Protein AF-A0A348PCY3-F1 (afdb_monomer)

Solvent-accessible surface area (backbone atoms only — not comparable to full-atom values): 5530 Å² total; per-residue (Å²): 140,82,91,78,75,85,77,71,80,73,84,76,73,73,75,72,82,76,70,87,66,49,75,66,53,52,48,60,72,44,43,74,61,37,54,51,53,52,52,50,50,55,50,52,51,52,51,51,54,51,48,55,52,48,53,47,37,61,74,77,50,41,67,69,58,55,48,53,34,55,51,25,50,73,68,67,34,60,70,57,28,52,50,61,65,60,64,74,78,114

Foldseek 3Di:
DDPPDPPDPDPPPPPPPPPCDDPVNVLVVCPPVSVVVVVVVVVVVVVVVVVVVVVCCVLVPPVVLVVQLVVCVVVVNPVSNVVSVVVSPD

Mean predicted aligned error: 16.11 Å

Sequence (90 aa):
MNATSVLMPLPVTLADEGTSMSLFEYVRAGGALGYVLIALSVLALALIVRNLLSLRRGQLAPPAVVTAISTALRAGDVAGATRACTSDSS

Radius of gyration: 31.47 Å; Cα contacts (8 Å, |Δi|>4): 23; chains: 1; bounding box: 87×50×50 Å

Secondary structure (DSSP, 8-state):
----------------------HHHHHHHTHHHHHHHHHHHHHHHHHHHHHHHHHHHHHH--HHHHHHHHHHHHTT-HHHHHHHHHHTT-

Structure (mmCIF, N/CA/C/O backbone):
data_AF-A0A348PCY3-F1
#
_entry.id   AF-A0A348PCY3-F1
#
loop_
_atom_site.group_PDB
_atom_site.id
_atom_site.type_symbol
_atom_site.label_atom_id
_atom_site.label_alt_id
_atom_site.label_comp_id
_atom_site.label_asym_id
_atom_site.label_entity_id
_atom_site.label_seq_id
_atom_site.pdbx_PDB_ins_code
_atom_site.Cartn_x
_atom_site.Cartn_y
_atom_site.Cartn_z
_atom_site.occupancy
_atom_site.B_iso_or_equiv
_atom_site.auth_seq_id
_atom_site.auth_comp_id
_atom_site.auth_asym_id
_atom_site.auth_atom_id
_atom_site.pdbx_PDB_model_num
ATOM 1 N N . MET A 1 1 ? 54.456 -43.711 -7.466 1.00 52.06 1 MET A N 1
ATOM 2 C CA . MET A 1 1 ? 54.497 -42.236 -7.572 1.00 52.06 1 MET A CA 1
ATOM 3 C C . MET A 1 1 ? 54.413 -41.895 -9.056 1.00 52.06 1 MET A C 1
ATOM 5 O O . MET A 1 1 ? 55.217 -42.419 -9.802 1.00 52.06 1 MET A O 1
ATOM 9 N N . ASN A 1 2 ? 53.406 -41.194 -9.568 1.00 47.66 2 ASN A N 1
ATOM 10 C CA . ASN A 1 2 ? 53.346 -39.743 -9.453 1.00 47.66 2 ASN A CA 1
ATOM 11 C C . ASN A 1 2 ? 51.902 -39.247 -9.640 1.00 47.66 2 ASN A C 1
ATOM 13 O O . ASN A 1 2 ? 51.293 -39.438 -10.691 1.00 47.66 2 ASN A O 1
ATOM 17 N N . ALA A 1 3 ? 51.374 -38.638 -8.585 1.00 53.41 3 ALA A N 1
ATOM 18 C CA . ALA A 1 3 ? 50.092 -37.966 -8.559 1.00 53.41 3 ALA A CA 1
ATOM 19 C C . ALA A 1 3 ? 50.264 -36.558 -9.144 1.00 53.41 3 ALA A C 1
ATOM 21 O O . ALA A 1 3 ? 50.433 -35.593 -8.408 1.00 53.41 3 ALA A O 1
ATOM 22 N N . THR A 1 4 ? 50.234 -36.431 -10.468 1.00 58.00 4 THR A N 1
ATOM 23 C CA . THR A 1 4 ? 50.140 -35.129 -11.148 1.00 58.00 4 THR A CA 1
ATOM 24 C C . THR A 1 4 ? 48.712 -34.909 -11.626 1.00 58.00 4 THR A C 1
ATOM 26 O O . THR A 1 4 ? 48.367 -35.062 -12.792 1.00 58.00 4 THR A O 1
ATOM 29 N N . SER A 1 5 ? 47.874 -34.635 -10.629 1.00 55.66 5 SER A N 1
ATOM 30 C CA . SER A 1 5 ? 46.773 -33.671 -10.623 1.00 55.66 5 SER A CA 1
ATOM 31 C C . SER A 1 5 ? 46.536 -32.888 -11.924 1.00 55.66 5 SER A C 1
ATOM 33 O O . SER A 1 5 ? 47.166 -31.858 -12.172 1.00 55.66 5 SER A O 1
ATOM 35 N N . VAL A 1 6 ? 45.531 -33.308 -12.692 1.00 58.88 6 VAL A N 1
ATOM 36 C CA . VAL A 1 6 ? 44.832 -32.429 -13.636 1.00 58.88 6 VAL A CA 1
ATOM 37 C C . VAL A 1 6 ? 43.946 -31.496 -12.803 1.00 58.88 6 VAL A C 1
ATOM 39 O O . VAL A 1 6 ? 42.765 -31.752 -12.589 1.00 58.88 6 VAL A O 1
ATOM 42 N N . LEU A 1 7 ? 44.548 -30.436 -12.256 1.00 63.09 7 LEU A N 1
ATOM 43 C CA . LEU A 1 7 ? 43.819 -29.270 -11.762 1.00 63.09 7 LEU A CA 1
ATOM 44 C C . LEU A 1 7 ? 43.333 -28.502 -12.988 1.00 63.09 7 LEU A C 1
ATOM 46 O O . LEU A 1 7 ? 44.039 -27.666 -13.544 1.00 63.09 7 LEU A O 1
ATOM 50 N N . MET A 1 8 ? 42.128 -28.832 -13.434 1.00 68.19 8 MET A N 1
ATOM 51 C CA . MET A 1 8 ? 41.384 -27.981 -14.348 1.00 68.19 8 MET A CA 1
ATOM 52 C C . MET A 1 8 ? 40.977 -26.727 -13.561 1.00 68.19 8 MET A C 1
ATOM 54 O O . MET A 1 8 ? 40.265 -26.864 -12.562 1.00 68.19 8 MET A O 1
ATOM 58 N N . PRO A 1 9 ? 41.422 -25.515 -13.934 1.00 65.12 9 PRO A N 1
ATOM 59 C CA . PRO A 1 9 ? 40.855 -24.318 -13.345 1.00 65.12 9 PRO A CA 1
ATOM 60 C C . PRO A 1 9 ? 39.404 -24.236 -13.822 1.00 65.12 9 PRO A C 1
ATOM 62 O O . PRO A 1 9 ? 39.135 -24.081 -15.014 1.00 65.12 9 PRO A O 1
ATOM 65 N N . LEU A 1 10 ? 38.457 -24.392 -12.895 1.00 68.62 10 LEU A N 1
ATOM 66 C CA . LEU A 1 10 ? 37.077 -23.986 -13.135 1.00 68.62 10 LEU A CA 1
ATOM 67 C C . LEU A 1 10 ? 37.114 -22.513 -13.569 1.00 68.62 10 LEU A C 1
ATOM 69 O O . LEU A 1 10 ? 37.782 -21.720 -12.895 1.00 68.62 10 LEU A O 1
ATOM 73 N N . PRO A 1 11 ? 36.435 -22.118 -14.659 1.00 63.50 11 PRO A N 1
ATOM 74 C CA . PRO A 1 11 ? 36.273 -20.713 -14.974 1.00 63.50 11 PRO A CA 1
ATOM 75 C C . PRO A 1 11 ? 35.347 -20.130 -13.906 1.00 63.50 11 PRO A C 1
ATOM 77 O O . PRO A 1 11 ? 34.126 -20.142 -14.037 1.00 63.50 11 PRO A O 1
ATOM 80 N N . VAL A 1 12 ? 35.932 -19.654 -12.809 1.00 64.88 12 VAL A N 1
ATOM 81 C CA . VAL A 1 12 ? 35.272 -18.695 -11.934 1.00 64.88 12 VAL A CA 1
ATOM 82 C C . VAL A 1 12 ? 35.148 -17.440 -12.782 1.00 64.88 12 VAL A C 1
ATOM 84 O O . VAL A 1 12 ? 36.086 -16.654 -12.893 1.00 64.88 12 VAL A O 1
ATOM 87 N N . THR A 1 13 ? 34.013 -17.295 -13.463 1.00 64.56 13 THR A N 1
ATOM 88 C CA . THR A 1 13 ? 33.591 -16.000 -13.979 1.00 64.56 13 THR A CA 1
ATOM 89 C C . THR A 1 13 ? 33.487 -15.108 -12.754 1.00 64.56 13 THR A C 1
ATOM 91 O O . THR A 1 13 ? 32.582 -15.286 -11.936 1.00 64.56 13 THR A O 1
ATOM 94 N N . LEU A 1 14 ? 34.479 -14.236 -12.569 1.00 54.91 14 LEU A N 1
ATOM 95 C CA . LEU A 1 14 ? 34.416 -13.147 -11.606 1.00 54.91 14 LEU A CA 1
ATOM 96 C C . LEU A 1 14 ? 33.060 -12.480 -11.825 1.00 54.91 14 LEU A C 1
ATOM 98 O O . LEU A 1 14 ? 32.753 -12.077 -12.948 1.00 54.91 14 LEU A O 1
ATOM 102 N N . ALA A 1 15 ? 32.217 -12.508 -10.793 1.00 62.50 15 ALA A N 1
ATOM 103 C CA . ALA A 1 15 ? 30.944 -11.819 -10.823 1.00 62.50 15 ALA A CA 1
ATOM 104 C C . ALA A 1 15 ? 31.224 -10.380 -11.257 1.00 62.50 15 ALA A C 1
ATOM 106 O O . ALA A 1 15 ? 32.106 -9.732 -10.693 1.00 62.50 15 ALA A O 1
ATOM 107 N N . ASP A 1 16 ? 30.520 -9.978 -12.312 1.00 55.16 16 ASP A N 1
ATOM 108 C CA . ASP A 1 16 ? 30.552 -8.659 -12.923 1.00 55.16 16 ASP A CA 1
ATOM 109 C C . ASP A 1 16 ? 30.664 -7.578 -11.845 1.00 55.16 16 ASP A C 1
ATOM 111 O O . ASP A 1 16 ? 29.918 -7.597 -10.860 1.00 55.16 16 ASP A O 1
ATOM 115 N N . GLU A 1 17 ? 31.647 -6.694 -12.020 1.00 51.91 17 GLU A N 1
ATOM 116 C CA . GLU A 1 17 ? 31.870 -5.508 -11.203 1.00 51.91 17 GLU A CA 1
ATOM 117 C C . GLU A 1 17 ? 30.531 -4.787 -11.070 1.00 51.91 17 GLU A C 1
ATOM 119 O O . GLU A 1 17 ? 30.064 -4.139 -12.008 1.00 51.91 17 GLU A O 1
ATOM 124 N N . GLY A 1 18 ? 29.888 -4.959 -9.913 1.00 60.91 18 GLY A N 1
ATOM 125 C CA . GLY A 1 18 ? 28.604 -4.362 -9.604 1.00 60.91 18 GLY A CA 1
ATOM 126 C C . GLY A 1 18 ? 28.753 -2.853 -9.627 1.00 60.91 18 GLY A C 1
ATOM 127 O O . GLY A 1 18 ? 29.010 -2.235 -8.595 1.00 60.91 18 GLY A O 1
ATOM 128 N N . THR A 1 19 ? 28.598 -2.267 -10.815 1.00 63.66 19 THR A N 1
ATOM 129 C CA . THR A 1 19 ? 28.395 -0.838 -10.998 1.00 63.66 19 THR A CA 1
ATOM 130 C C . THR A 1 19 ? 27.302 -0.480 -10.011 1.00 63.66 19 THR A C 1
ATOM 132 O O . THR A 1 19 ? 26.242 -1.111 -10.017 1.00 63.66 19 THR A O 1
ATOM 135 N N . SER A 1 20 ? 27.590 0.454 -9.107 1.00 64.75 20 SER A N 1
ATOM 136 C CA . SER A 1 20 ? 26.675 0.936 -8.080 1.00 64.75 20 SER A CA 1
ATOM 137 C C . SER A 1 20 ? 25.504 1.663 -8.738 1.00 64.75 20 SER A C 1
ATOM 139 O O . SER A 1 20 ? 25.380 2.883 -8.673 1.00 64.75 20 SER A O 1
ATOM 141 N N . MET A 1 21 ? 24.646 0.903 -9.414 1.00 68.62 21 MET A N 1
ATOM 142 C CA . MET A 1 21 ? 23.433 1.411 -10.007 1.00 68.62 21 MET A CA 1
ATOM 143 C C . MET A 1 21 ? 22.533 1.858 -8.877 1.00 68.62 21 MET A C 1
ATOM 145 O O . MET A 1 21 ? 22.254 1.126 -7.921 1.00 68.62 21 MET A O 1
ATOM 149 N N . SER A 1 22 ? 22.083 3.097 -8.991 1.00 82.69 22 SER A N 1
ATOM 150 C CA . SER A 1 22 ? 21.104 3.621 -8.057 1.00 82.69 22 SER A CA 1
ATOM 151 C C . SER A 1 22 ? 19.826 2.774 -8.126 1.00 82.69 22 SER A C 1
ATOM 153 O O . SER A 1 22 ? 19.465 2.250 -9.182 1.00 82.69 22 SER A O 1
ATOM 155 N N . LEU A 1 23 ? 19.090 2.668 -7.013 1.00 80.62 23 LEU A N 1
ATOM 156 C CA . LEU A 1 23 ? 17.808 1.944 -6.979 1.00 80.62 23 LEU A CA 1
ATOM 157 C C . LEU A 1 23 ? 16.853 2.405 -8.093 1.00 80.62 23 LEU A C 1
ATOM 159 O O . LEU A 1 23 ? 16.076 1.619 -8.628 1.00 80.62 23 LEU A O 1
ATOM 163 N N . PHE A 1 24 ? 16.939 3.683 -8.466 1.00 81.94 24 PHE A N 1
ATOM 164 C CA . PHE A 1 24 ? 16.149 4.264 -9.539 1.00 81.94 24 PHE A CA 1
ATOM 165 C C . PHE A 1 24 ? 16.571 3.776 -10.935 1.00 81.94 24 PHE A C 1
ATOM 167 O O . PHE A 1 24 ? 15.708 3.487 -11.765 1.00 81.94 24 PHE A O 1
ATOM 174 N N . GLU A 1 25 ? 17.874 3.630 -11.195 1.00 81.38 25 GLU A N 1
ATOM 175 C CA . GLU A 1 25 ? 18.378 3.034 -12.440 1.00 81.38 25 GLU A CA 1
ATOM 176 C C . GLU A 1 25 ? 17.965 1.575 -12.571 1.00 81.38 25 GLU A C 1
ATOM 178 O O . GLU A 1 25 ? 17.576 1.157 -13.656 1.00 81.38 25 GLU A O 1
ATOM 183 N N . TYR A 1 26 ? 17.946 0.831 -11.467 1.00 82.62 26 TYR A N 1
ATOM 184 C CA . TYR A 1 26 ? 17.506 -0.561 -11.472 1.00 82.62 26 TYR A CA 1
ATOM 185 C C . TYR A 1 26 ? 16.028 -0.697 -11.867 1.00 82.62 26 TYR A C 1
ATOM 187 O O . TYR A 1 26 ? 15.664 -1.525 -12.703 1.00 82.62 26 TYR A O 1
ATOM 195 N N . VAL A 1 27 ? 15.165 0.170 -11.323 1.00 80.38 27 VAL A N 1
ATOM 196 C CA . VAL A 1 27 ? 13.742 0.222 -11.700 1.00 80.38 27 VAL A CA 1
ATOM 197 C C . VAL A 1 27 ? 13.580 0.609 -13.169 1.00 80.38 27 VAL A C 1
ATOM 199 O O . VAL A 1 27 ? 12.750 0.031 -13.871 1.00 80.38 27 VAL A O 1
ATOM 202 N N . ARG A 1 28 ? 14.388 1.557 -13.655 1.00 82.81 28 ARG A N 1
ATOM 203 C CA . ARG A 1 28 ? 14.337 1.998 -15.051 1.00 82.81 28 ARG A CA 1
ATOM 204 C C . ARG A 1 28 ? 14.855 0.935 -16.023 1.00 82.81 28 ARG A C 1
ATOM 206 O O . ARG A 1 28 ? 14.264 0.766 -17.087 1.00 82.81 28 ARG A O 1
ATOM 213 N N . ALA A 1 29 ? 15.894 0.195 -15.646 1.00 84.44 29 ALA A N 1
ATOM 214 C CA . ALA A 1 29 ? 16.430 -0.934 -16.401 1.00 84.44 29 ALA A CA 1
ATOM 215 C C . ALA A 1 29 ? 15.443 -2.113 -16.455 1.00 84.44 29 ALA A C 1
ATOM 217 O O . ALA A 1 29 ? 15.338 -2.781 -17.481 1.00 84.44 29 ALA A O 1
ATOM 218 N N . GLY A 1 30 ? 14.658 -2.326 -15.392 1.00 81.62 30 GLY A N 1
ATOM 219 C CA . GLY A 1 30 ? 13.606 -3.349 -15.339 1.00 81.62 30 GLY A CA 1
ATOM 220 C C . GLY A 1 30 ? 12.425 -3.115 -16.294 1.00 81.62 30 GLY A C 1
ATOM 221 O O . GLY A 1 30 ? 11.611 -4.022 -16.499 1.00 81.62 30 GLY A O 1
ATOM 222 N N . GLY A 1 31 ? 12.314 -1.923 -16.891 1.00 86.31 31 GLY A N 1
ATOM 223 C CA . GLY A 1 31 ? 11.324 -1.608 -17.920 1.00 86.31 31 GLY A CA 1
ATOM 224 C C . GLY A 1 31 ? 9.877 -1.872 -17.484 1.00 86.31 31 GLY A C 1
ATOM 225 O O . GLY A 1 31 ? 9.508 -1.686 -16.325 1.00 86.31 31 GLY A O 1
ATOM 226 N N . ALA A 1 32 ? 9.036 -2.322 -18.421 1.00 89.94 32 ALA A N 1
ATOM 227 C CA . ALA A 1 32 ? 7.614 -2.581 -18.169 1.00 89.94 32 ALA A CA 1
ATOM 228 C C . ALA A 1 32 ? 7.376 -3.597 -17.036 1.00 89.94 32 ALA A C 1
ATOM 230 O O . ALA A 1 32 ? 6.449 -3.438 -16.244 1.00 89.94 32 ALA A O 1
ATOM 231 N N . LEU A 1 33 ? 8.240 -4.609 -16.929 1.00 91.44 33 LEU A N 1
ATOM 232 C CA . LEU A 1 33 ? 8.148 -5.655 -15.912 1.00 91.44 33 LEU A CA 1
ATOM 233 C C . LEU A 1 33 ? 8.369 -5.086 -14.503 1.00 91.44 33 LEU A C 1
ATOM 235 O O . LEU A 1 33 ? 7.599 -5.392 -13.594 1.00 91.44 33 LEU A O 1
ATOM 239 N N . GLY A 1 34 ? 9.352 -4.193 -14.339 1.00 90.25 34 GLY A N 1
ATOM 240 C CA . GLY A 1 34 ? 9.604 -3.496 -13.075 1.00 90.25 34 GLY A CA 1
ATOM 241 C C . GLY A 1 34 ? 8.391 -2.698 -12.592 1.00 90.25 34 GLY A C 1
ATOM 242 O O . GLY A 1 34 ? 7.988 -2.819 -11.435 1.00 90.25 34 GLY A O 1
ATOM 243 N N . TYR A 1 35 ? 7.741 -1.951 -13.489 1.00 90.81 35 TYR A N 1
ATOM 244 C CA . TYR A 1 35 ? 6.530 -1.197 -13.149 1.00 90.81 35 TYR A CA 1
ATOM 245 C C . TYR A 1 35 ? 5.354 -2.100 -12.757 1.00 90.81 35 TYR A C 1
ATOM 247 O O . TYR A 1 35 ? 4.652 -1.793 -11.791 1.00 90.81 35 TYR A O 1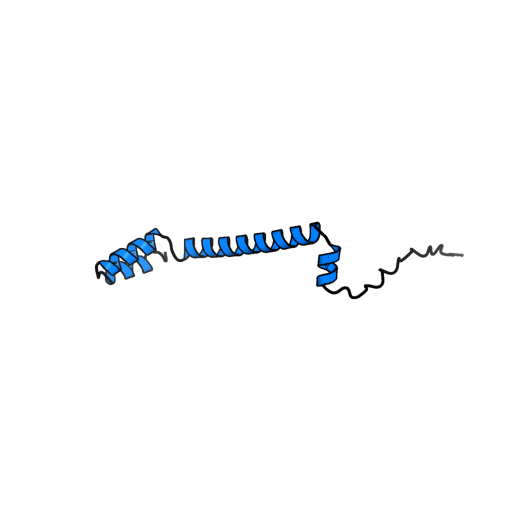
ATOM 255 N N . VAL A 1 36 ? 5.154 -3.226 -13.452 1.00 95.06 36 VAL A N 1
ATOM 256 C CA . VAL A 1 36 ? 4.100 -4.197 -13.108 1.00 95.06 36 VAL A CA 1
ATOM 257 C C . VAL A 1 36 ? 4.342 -4.796 -11.722 1.00 95.06 36 VAL A C 1
ATOM 259 O O . VAL A 1 36 ? 3.413 -4.855 -10.919 1.00 95.06 36 VAL A O 1
ATOM 262 N N . LEU A 1 37 ? 5.578 -5.183 -11.396 1.00 94.12 37 LEU A N 1
ATOM 263 C CA . LEU A 1 37 ? 5.906 -5.732 -10.075 1.00 94.12 37 LEU A CA 1
ATOM 264 C C . LEU A 1 37 ? 5.700 -4.710 -8.952 1.00 94.12 37 LEU A C 1
ATOM 266 O O . LEU A 1 37 ? 5.156 -5.056 -7.903 1.00 94.12 37 LEU A O 1
ATOM 270 N N . ILE A 1 38 ? 6.072 -3.446 -9.173 1.00 93.44 38 ILE A N 1
ATOM 271 C CA . ILE A 1 38 ? 5.824 -2.368 -8.206 1.00 93.44 38 ILE A CA 1
ATOM 272 C C . ILE A 1 38 ? 4.318 -2.178 -7.999 1.00 93.44 38 ILE A C 1
ATOM 274 O O . ILE A 1 38 ? 3.859 -2.124 -6.857 1.00 93.44 38 ILE A O 1
ATOM 278 N N . ALA A 1 39 ? 3.536 -2.130 -9.079 1.00 95.69 39 ALA A N 1
ATOM 279 C CA . ALA A 1 39 ? 2.084 -1.997 -8.994 1.00 95.69 39 ALA A CA 1
ATOM 280 C C . ALA A 1 39 ? 1.446 -3.168 -8.226 1.00 95.69 39 ALA A C 1
ATOM 282 O O . ALA A 1 39 ? 0.610 -2.948 -7.348 1.00 95.69 39 ALA A O 1
ATOM 283 N N . LEU A 1 40 ? 1.880 -4.402 -8.499 1.00 97.06 40 LEU A N 1
ATOM 284 C CA . LEU A 1 40 ? 1.418 -5.592 -7.783 1.00 97.06 40 LEU A CA 1
ATOM 285 C C . LEU A 1 40 ? 1.807 -5.569 -6.301 1.00 97.06 40 LEU A C 1
ATOM 287 O O . LEU A 1 40 ? 0.998 -5.956 -5.462 1.00 97.06 40 LEU A O 1
ATOM 291 N N . SER A 1 41 ? 2.999 -5.075 -5.964 1.00 97.00 41 SER A N 1
ATOM 292 C CA . SER A 1 41 ? 3.449 -4.925 -4.575 1.00 97.00 41 SER A CA 1
ATOM 293 C C . SER A 1 41 ? 2.557 -3.957 -3.791 1.00 97.00 41 SER A C 1
ATOM 295 O O . SER A 1 41 ? 2.056 -4.290 -2.714 1.00 97.00 41 SER A O 1
ATOM 297 N N . VAL A 1 42 ? 2.267 -2.785 -4.367 1.00 97.06 42 VAL A N 1
ATOM 298 C CA . VAL A 1 42 ? 1.364 -1.797 -3.755 1.00 97.06 42 VAL A CA 1
ATOM 299 C C . VAL A 1 42 ? -0.051 -2.361 -3.613 1.00 97.06 42 VAL A C 1
ATOM 3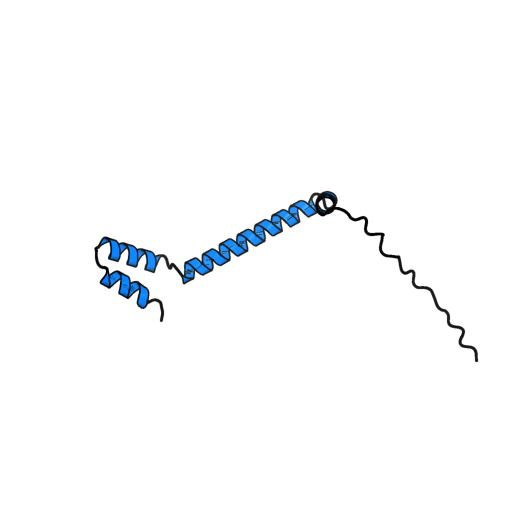01 O O . VAL A 1 42 ? -0.680 -2.191 -2.567 1.00 97.06 42 VAL A O 1
ATOM 304 N N . LEU A 1 43 ? -0.545 -3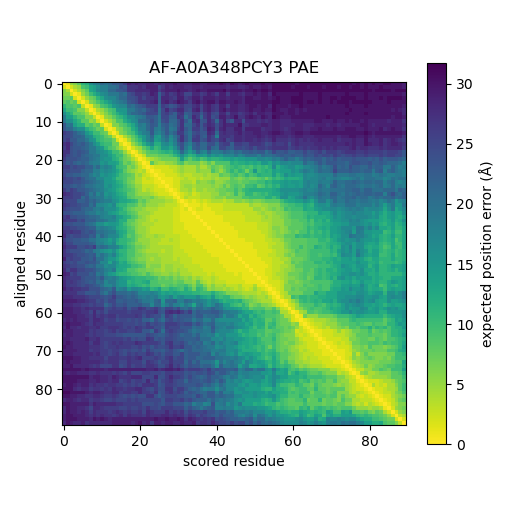.073 -4.630 1.00 97.50 43 LEU A N 1
ATOM 305 C CA . LEU A 1 43 ? -1.858 -3.713 -4.589 1.00 97.50 43 LEU A CA 1
ATOM 306 C C . LEU A 1 43 ? -1.934 -4.775 -3.484 1.00 97.50 43 LEU A C 1
ATOM 308 O O . LEU A 1 43 ? -2.891 -4.785 -2.708 1.00 97.50 43 LEU A O 1
ATOM 312 N N . ALA A 1 44 ? -0.921 -5.634 -3.375 1.00 97.50 44 ALA A N 1
ATOM 313 C CA . ALA A 1 44 ? -0.835 -6.641 -2.325 1.00 97.50 44 ALA A CA 1
ATOM 314 C C . ALA A 1 44 ? -0.843 -5.990 -0.937 1.00 97.50 44 ALA A C 1
ATOM 316 O O . ALA A 1 44 ? -1.620 -6.395 -0.071 1.00 97.50 44 ALA A O 1
ATOM 317 N N . LEU A 1 45 ? -0.055 -4.931 -0.738 1.00 97.19 45 LEU A N 1
ATOM 318 C CA . LEU A 1 45 ? -0.021 -4.199 0.526 1.00 97.19 45 LEU A CA 1
ATOM 319 C C . LEU A 1 45 ? -1.382 -3.573 0.865 1.00 97.19 45 LEU A C 1
ATOM 321 O O . LEU A 1 45 ? -1.848 -3.688 1.999 1.00 97.19 45 LEU A O 1
ATOM 325 N N . ALA A 1 46 ? -2.058 -2.966 -0.112 1.00 96.25 46 ALA A N 1
ATOM 326 C CA . ALA A 1 46 ? -3.391 -2.400 0.080 1.00 96.25 46 ALA A CA 1
ATOM 327 C C . ALA A 1 46 ? -4.418 -3.472 0.482 1.00 96.25 46 ALA A C 1
ATOM 329 O O . ALA A 1 46 ? -5.228 -3.245 1.385 1.00 96.25 46 ALA A O 1
ATOM 330 N N . LEU A 1 47 ? -4.366 -4.652 -0.143 1.00 95.38 47 LEU A N 1
ATOM 331 C CA . LEU A 1 47 ? -5.221 -5.784 0.215 1.00 95.38 47 LEU A CA 1
ATOM 332 C C . LEU A 1 47 ? -4.927 -6.291 1.626 1.00 95.38 47 LEU A C 1
ATOM 334 O O . LEU A 1 47 ? -5.870 -6.523 2.381 1.00 95.38 47 LEU A O 1
ATOM 338 N N . ILE A 1 48 ? -3.653 -6.400 2.009 1.00 95.38 48 ILE A N 1
ATOM 339 C CA . ILE A 1 48 ? -3.246 -6.783 3.366 1.00 95.38 48 ILE A CA 1
ATOM 340 C C . ILE A 1 48 ? -3.824 -5.797 4.381 1.0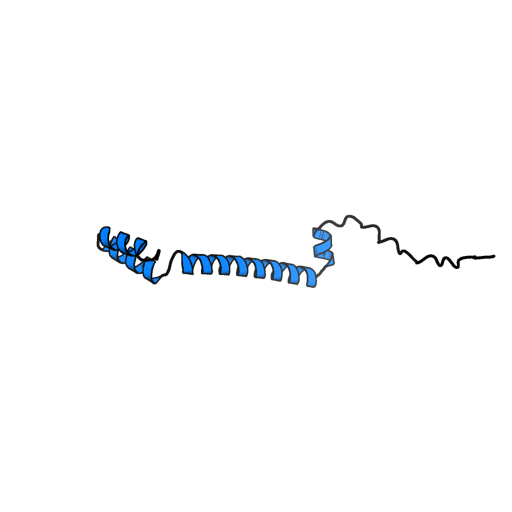0 95.38 48 ILE A C 1
ATOM 342 O O . ILE A 1 48 ? -4.493 -6.219 5.321 1.00 95.38 48 ILE A O 1
ATOM 346 N N . VAL A 1 49 ? -3.633 -4.492 4.175 1.00 95.12 49 VAL A N 1
ATOM 347 C CA . VAL A 1 49 ? -4.139 -3.453 5.085 1.00 95.12 49 VAL A CA 1
ATOM 348 C C . VAL A 1 49 ? -5.666 -3.473 5.150 1.00 95.12 49 VAL A C 1
ATOM 350 O O . VAL A 1 49 ? -6.236 -3.454 6.242 1.00 95.12 49 VAL A O 1
ATOM 353 N N . ARG A 1 50 ? -6.350 -3.563 4.003 1.00 91.12 50 ARG A N 1
ATOM 354 C CA . ARG A 1 50 ? -7.817 -3.636 3.943 1.00 91.12 50 ARG A CA 1
ATOM 355 C C . ARG A 1 50 ? -8.346 -4.867 4.665 1.00 91.12 50 ARG A C 1
ATOM 357 O O . ARG A 1 50 ? -9.313 -4.757 5.414 1.00 91.12 50 ARG A O 1
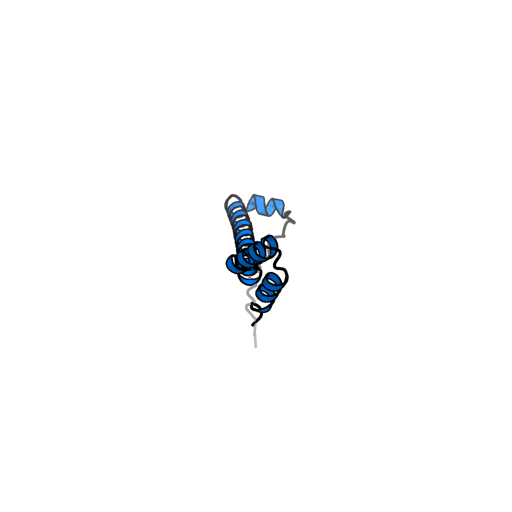ATOM 364 N N . ASN A 1 51 ? -7.715 -6.017 4.459 1.00 89.50 51 ASN A N 1
ATOM 365 C CA . ASN A 1 51 ? -8.081 -7.255 5.125 1.00 89.50 51 ASN A CA 1
ATOM 366 C C . ASN A 1 51 ? -7.843 -7.143 6.633 1.00 89.50 51 ASN A C 1
ATOM 368 O O . ASN A 1 51 ? -8.744 -7.421 7.412 1.00 89.50 51 ASN A O 1
ATOM 372 N N . LEU A 1 52 ? -6.688 -6.629 7.057 1.00 88.44 52 LEU A N 1
ATOM 373 C CA . LEU A 1 52 ? -6.363 -6.441 8.470 1.00 88.44 52 LEU A CA 1
ATOM 374 C C . LEU A 1 52 ? -7.363 -5.504 9.168 1.00 88.44 52 LEU A C 1
ATOM 376 O O . LEU A 1 52 ? -7.809 -5.786 10.279 1.00 88.44 52 LEU A O 1
ATOM 380 N N . LEU A 1 53 ? -7.770 -4.422 8.498 1.00 86.25 53 LEU A N 1
ATOM 381 C CA . LEU A 1 53 ? -8.829 -3.524 8.966 1.00 86.25 53 LEU A CA 1
ATOM 382 C C . LEU A 1 53 ? -10.200 -4.205 8.990 1.00 86.25 53 LEU A C 1
ATOM 384 O O . LEU A 1 53 ? -10.970 -3.964 9.914 1.00 86.25 53 LEU A O 1
ATOM 388 N N . SER A 1 54 ? -10.517 -5.043 8.002 1.00 80.69 54 SER A N 1
ATOM 389 C CA . SER A 1 54 ? -11.774 -5.795 7.947 1.00 80.69 54 SER A CA 1
ATOM 390 C C . SER A 1 54 ? -11.864 -6.826 9.070 1.00 80.69 54 SER A C 1
ATOM 392 O O . SER A 1 54 ? -12.896 -6.910 9.727 1.00 80.69 54 SER A O 1
ATOM 394 N N . LEU A 1 55 ? -10.780 -7.556 9.342 1.00 78.88 55 LEU A N 1
ATOM 395 C CA . LEU A 1 55 ? -10.673 -8.490 10.465 1.00 78.88 55 LEU A CA 1
ATOM 396 C C . LEU A 1 55 ? -10.813 -7.744 11.794 1.00 78.88 55 LEU A C 1
ATOM 398 O O . LEU A 1 55 ? -11.587 -8.151 12.657 1.00 78.88 55 LEU A O 1
ATOM 402 N N . ARG A 1 56 ? -10.125 -6.603 11.936 1.00 73.62 56 ARG A N 1
ATOM 403 C CA . ARG A 1 56 ? -10.268 -5.749 13.121 1.00 73.62 56 ARG A CA 1
ATOM 404 C C . ARG A 1 56 ? -11.682 -5.197 13.266 1.00 73.62 56 ARG A C 1
ATOM 406 O O . ARG A 1 56 ? -12.182 -5.181 14.374 1.00 73.62 56 ARG A O 1
ATOM 413 N N . ARG A 1 57 ? -12.359 -4.778 12.197 1.00 64.19 57 ARG A N 1
ATOM 414 C CA . ARG A 1 57 ? -13.753 -4.303 12.278 1.00 64.19 57 ARG A CA 1
ATOM 415 C C . ARG A 1 57 ? -14.740 -5.424 12.578 1.00 64.19 57 ARG A C 1
ATOM 417 O O . ARG A 1 57 ? -15.644 -5.201 13.366 1.00 64.19 57 ARG A O 1
ATOM 424 N N . GLY A 1 58 ? -14.543 -6.611 12.011 1.00 63.84 58 GLY A N 1
ATOM 425 C CA . GLY A 1 58 ? -15.360 -7.782 12.328 1.00 63.84 58 GLY A CA 1
ATOM 426 C C . GLY A 1 58 ? -15.285 -8.169 13.807 1.00 63.84 58 GLY A C 1
ATOM 427 O O . GLY A 1 58 ? -16.308 -8.507 14.383 1.00 63.84 58 GLY A O 1
ATOM 428 N N . GLN A 1 59 ? -14.102 -8.051 14.421 1.00 61.41 59 GLN A N 1
ATOM 429 C CA . GLN A 1 59 ? -13.871 -8.380 15.835 1.00 61.41 59 GLN A CA 1
ATOM 430 C C . GLN A 1 59 ? -14.134 -7.221 16.818 1.00 61.41 59 GLN A C 1
ATOM 432 O O . GLN A 1 59 ? -14.566 -7.473 17.931 1.00 61.41 59 GLN A O 1
ATOM 437 N N . LEU A 1 60 ? -13.833 -5.962 16.465 1.00 58.19 60 LEU A N 1
ATOM 438 C CA . LEU A 1 60 ? -13.937 -4.810 17.385 1.00 58.19 60 LEU A CA 1
ATOM 439 C C . LEU A 1 60 ? -15.228 -3.998 17.210 1.00 58.19 60 LEU A C 1
ATOM 441 O O . LEU A 1 60 ? -15.556 -3.188 18.072 1.00 58.19 60 LEU A O 1
ATOM 445 N N . ALA A 1 61 ? -15.920 -4.134 16.080 1.00 58.88 61 ALA A N 1
ATOM 446 C CA . ALA A 1 61 ? -17.126 -3.368 15.793 1.00 58.88 61 ALA A CA 1
ATOM 447 C C . ALA A 1 61 ? -18.114 -4.180 14.939 1.00 58.88 61 ALA A C 1
ATOM 449 O O . ALA A 1 61 ? -18.380 -3.803 13.788 1.00 58.88 61 ALA A O 1
ATOM 450 N N . PRO A 1 62 ? -18.689 -5.275 15.478 1.00 65.19 62 PRO A N 1
ATOM 451 C CA . 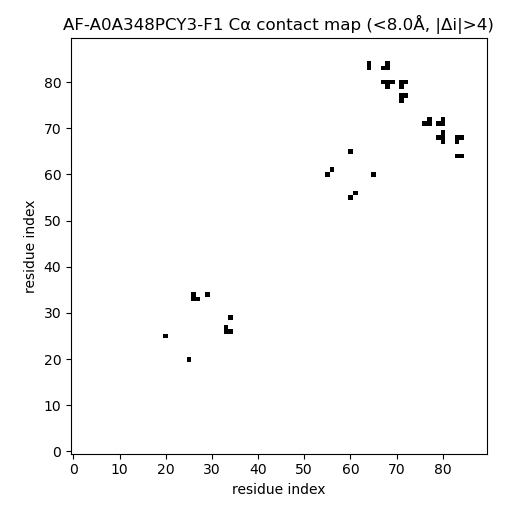PRO A 1 62 ? -19.800 -5.942 14.822 1.00 65.19 62 PRO A CA 1
ATOM 452 C C . PRO A 1 62 ? -20.904 -4.903 14.567 1.00 65.19 62 PRO A C 1
ATOM 454 O O . PRO A 1 62 ? -21.342 -4.232 15.509 1.00 65.19 62 PRO A O 1
ATOM 457 N N . PRO A 1 63 ? -21.373 -4.726 13.319 1.00 65.75 63 PRO A N 1
ATOM 458 C CA . PRO A 1 63 ? -22.337 -3.677 12.988 1.00 65.75 63 PRO A CA 1
ATOM 459 C C . PRO A 1 63 ? -23.621 -3.794 13.822 1.00 65.75 63 PRO A C 1
ATOM 461 O O . PRO A 1 63 ? -24.216 -2.780 14.176 1.00 65.75 63 PRO A O 1
ATOM 464 N N . ALA A 1 64 ? -24.004 -5.012 14.217 1.00 67.75 64 ALA A N 1
ATOM 465 C CA . ALA A 1 64 ? -25.129 -5.261 15.115 1.00 67.75 64 ALA A CA 1
ATOM 466 C C . ALA A 1 64 ? -24.933 -4.644 16.515 1.00 67.75 64 ALA A C 1
ATOM 468 O O . ALA A 1 64 ? -25.838 -3.984 17.025 1.00 67.75 64 ALA A O 1
ATOM 469 N N . VAL A 1 65 ? -23.741 -4.792 17.102 1.00 68.00 65 VAL A N 1
ATOM 470 C CA . VAL A 1 65 ? -23.409 -4.291 18.447 1.00 68.00 65 VAL A CA 1
ATOM 471 C C . VAL A 1 65 ? -23.297 -2.766 18.442 1.00 68.00 65 VAL A C 1
ATOM 473 O O . VAL A 1 65 ? -23.868 -2.097 19.302 1.00 68.00 65 VAL A O 1
ATOM 476 N N . VAL A 1 66 ? -22.666 -2.188 17.413 1.00 71.38 66 VAL A N 1
ATOM 477 C CA . VAL A 1 66 ? -22.590 -0.726 17.235 1.00 71.38 66 VAL A CA 1
ATOM 478 C C . VAL A 1 66 ? -23.986 -0.113 17.100 1.00 71.38 66 VAL A C 1
ATOM 480 O O . VAL A 1 66 ? -24.271 0.921 17.705 1.00 71.38 66 VAL A O 1
ATOM 483 N N . THR A 1 67 ? -24.877 -0.764 16.345 1.00 74.94 67 THR A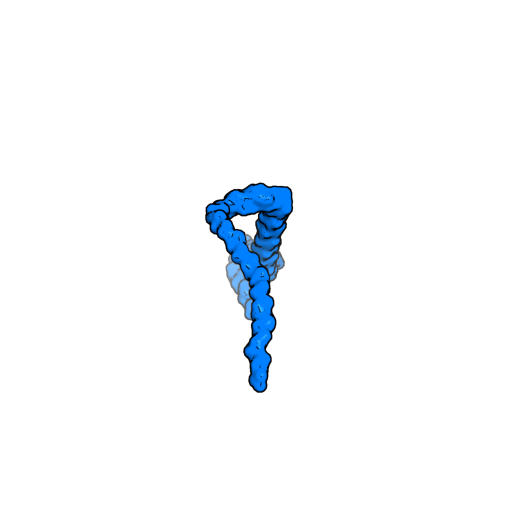 N 1
ATOM 484 C CA . THR A 1 67 ? -26.252 -0.285 16.162 1.00 74.94 67 THR A CA 1
ATOM 485 C C . THR A 1 67 ? -27.026 -0.352 17.478 1.00 74.94 67 THR A C 1
ATOM 487 O O . THR A 1 67 ? -27.596 0.658 17.885 1.00 74.94 67 THR A O 1
ATOM 490 N N . ALA A 1 68 ? -26.963 -1.477 18.197 1.00 70.88 68 ALA A N 1
ATOM 491 C CA . ALA A 1 68 ? -27.624 -1.649 19.491 1.00 70.88 68 ALA A CA 1
ATOM 492 C C . ALA A 1 68 ? -27.155 -0.622 20.541 1.00 70.88 68 ALA A C 1
ATOM 494 O O . ALA A 1 68 ? -27.986 0.008 21.198 1.00 70.88 68 ALA A O 1
ATOM 495 N N . ILE A 1 69 ? -25.843 -0.384 20.644 1.00 71.44 69 ILE A N 1
ATOM 496 C CA . ILE A 1 69 ? -25.270 0.639 21.533 1.00 71.44 69 ILE A CA 1
ATOM 497 C C . ILE A 1 69 ? -25.738 2.039 21.117 1.00 71.44 69 ILE A C 1
ATOM 499 O O . ILE A 1 69 ? -26.164 2.823 21.964 1.00 71.44 69 ILE A O 1
ATOM 503 N N . SER A 1 70 ? -25.708 2.363 19.820 1.00 75.81 70 SER A N 1
ATOM 504 C CA . SER A 1 70 ? -26.127 3.681 19.326 1.00 75.81 70 SER A CA 1
ATOM 505 C C . SER A 1 70 ? -27.608 3.974 19.597 1.00 75.81 70 SER A C 1
ATOM 507 O O . SER A 1 70 ? -27.962 5.107 19.929 1.00 75.81 70 SER A O 1
ATOM 509 N N . THR A 1 71 ? -28.468 2.956 19.514 1.00 77.88 71 THR A N 1
ATOM 510 C CA . THR A 1 71 ? -29.899 3.064 19.811 1.00 77.88 71 THR A CA 1
ATOM 511 C C . THR A 1 71 ? -30.145 3.220 21.310 1.00 77.88 71 THR A C 1
ATOM 513 O O . THR A 1 71 ? -30.899 4.111 21.696 1.00 77.88 71 THR A O 1
ATOM 516 N N . ALA A 1 72 ? -29.475 2.431 22.158 1.00 73.25 72 ALA A N 1
ATOM 517 C CA . ALA A 1 72 ? -29.583 2.544 23.615 1.00 73.25 72 ALA A CA 1
ATOM 518 C C . ALA A 1 72 ? -29.092 3.913 24.124 1.00 73.25 72 ALA A C 1
ATOM 520 O O . ALA A 1 72 ? -29.770 4.560 24.921 1.00 73.25 72 ALA A O 1
ATOM 521 N N . LEU A 1 73 ? -27.975 4.417 23.585 1.00 73.69 73 LEU A N 1
ATOM 522 C CA . LEU A 1 73 ? -27.451 5.748 23.911 1.00 73.69 73 LEU A CA 1
ATOM 523 C C . LEU A 1 73 ? -28.391 6.876 23.466 1.00 73.69 73 LEU A C 1
ATOM 525 O O . LEU A 1 73 ? -28.591 7.831 24.214 1.00 73.69 73 LEU A O 1
ATOM 529 N N . ARG A 1 74 ? -29.006 6.774 22.278 1.00 80.00 74 ARG A N 1
ATOM 530 C CA . ARG A 1 74 ? -30.009 7.754 21.813 1.00 80.00 74 ARG A CA 1
ATOM 531 C C . ARG A 1 74 ? -31.292 7.730 22.639 1.00 80.00 74 ARG A C 1
ATOM 533 O O . ARG A 1 74 ? -31.929 8.767 22.778 1.00 80.00 74 ARG A O 1
ATOM 540 N N . ALA A 1 75 ? -31.656 6.575 23.188 1.00 82.00 75 ALA A N 1
ATOM 541 C CA . ALA A 1 75 ? -32.782 6.430 24.104 1.00 82.00 75 ALA A CA 1
ATOM 542 C C . ALA A 1 75 ? -32.471 6.923 25.534 1.00 82.00 75 ALA A C 1
ATOM 544 O O . ALA A 1 75 ? -33.351 6.889 26.389 1.00 82.00 75 ALA A O 1
ATOM 545 N N . GLY A 1 76 ? -31.237 7.373 25.808 1.00 78.25 76 GLY A N 1
ATOM 546 C CA . GLY A 1 76 ? -30.791 7.769 27.147 1.00 78.25 76 GLY A CA 1
ATOM 547 C C . GLY A 1 76 ? -30.547 6.589 28.095 1.00 78.25 76 GLY A C 1
ATOM 548 O O . GLY A 1 76 ? -30.275 6.799 29.275 1.00 78.25 76 GLY A O 1
ATOM 549 N N . ASP A 1 77 ? -30.610 5.351 27.595 1.00 77.12 77 ASP A N 1
ATOM 550 C CA . ASP A 1 77 ? -30.407 4.133 28.377 1.00 77.12 77 ASP A CA 1
ATOM 551 C C . ASP A 1 77 ? -28.920 3.751 28.422 1.00 77.12 77 ASP A C 1
ATOM 553 O O . ASP A 1 77 ? -28.422 2.860 27.724 1.00 77.12 77 ASP A O 1
ATOM 557 N N . VAL A 1 78 ? -28.191 4.458 29.285 1.00 73.44 78 VAL A N 1
ATOM 558 C CA . VAL A 1 78 ? -26.756 4.240 29.528 1.00 73.44 78 VAL A CA 1
ATOM 559 C C . VAL A 1 78 ? -26.491 2.857 30.154 1.00 73.44 78 VAL A C 1
ATOM 561 O O . VAL A 1 78 ? -25.435 2.257 29.934 1.00 73.44 78 VAL A O 1
ATOM 564 N N . ALA A 1 79 ? -27.465 2.310 30.890 1.00 73.38 79 ALA A N 1
ATOM 565 C CA . ALA A 1 79 ? -27.387 0.991 31.520 1.00 73.38 79 ALA A CA 1
ATOM 566 C C . ALA A 1 79 ? -27.599 -0.159 30.515 1.00 73.38 79 ALA A C 1
ATOM 568 O O . ALA A 1 79 ? -27.045 -1.249 30.678 1.00 73.38 79 ALA A O 1
ATOM 569 N N . GLY A 1 80 ? -28.410 0.060 29.480 1.00 67.81 80 GLY A N 1
ATOM 570 C CA . GLY A 1 80 ? -28.580 -0.854 28.350 1.00 67.81 80 GLY A CA 1
ATOM 571 C C . GLY A 1 80 ? -27.344 -0.900 27.452 1.00 67.81 80 GLY A C 1
ATOM 572 O O . GLY A 1 80 ? -26.901 -1.984 27.071 1.00 67.81 80 GLY A O 1
ATOM 573 N N . ALA A 1 81 ? -26.726 0.256 27.190 1.00 65.00 81 ALA A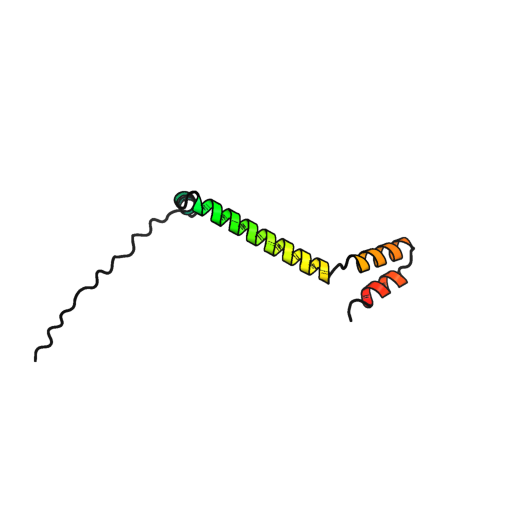 N 1
ATOM 574 C CA . ALA A 1 81 ? -25.498 0.348 26.398 1.00 65.00 81 ALA A CA 1
ATOM 575 C C . ALA A 1 81 ? -24.309 -0.380 27.056 1.00 65.00 81 ALA A C 1
ATOM 577 O O . ALA A 1 81 ? -23.555 -1.076 26.382 1.00 65.00 81 ALA A O 1
ATOM 578 N N . THR A 1 82 ? -24.162 -0.272 28.379 1.00 69.31 82 THR A N 1
ATOM 579 C CA . THR A 1 82 ? -23.084 -0.947 29.128 1.00 69.31 82 THR A CA 1
ATOM 580 C C . THR A 1 82 ? -23.245 -2.466 29.161 1.00 69.31 82 THR A C 1
ATOM 582 O O . THR A 1 82 ? -22.260 -3.178 28.979 1.00 69.31 82 THR A O 1
ATOM 585 N N . ARG A 1 83 ? -24.474 -2.983 29.301 1.00 73.44 83 ARG A N 1
ATOM 586 C CA . ARG A 1 83 ? -24.745 -4.430 29.199 1.00 73.44 83 ARG A CA 1
ATOM 587 C C . ARG A 1 83 ? -24.377 -5.001 27.830 1.00 73.44 83 ARG A C 1
ATOM 589 O O . ARG A 1 83 ? -23.787 -6.075 27.780 1.00 73.44 83 ARG A O 1
ATOM 596 N N . ALA A 1 84 ? -24.666 -4.271 26.753 1.00 68.12 84 ALA A N 1
ATOM 597 C CA . ALA A 1 84 ? -24.308 -4.681 25.396 1.00 68.12 84 ALA A CA 1
ATOM 598 C C . ALA A 1 84 ? -22.783 -4.751 25.171 1.00 68.12 84 ALA A C 1
ATOM 600 O O . ALA A 1 84 ? -22.318 -5.615 24.437 1.00 68.12 84 ALA A O 1
ATOM 601 N N . CYS A 1 85 ? -21.999 -3.885 25.826 1.00 67.25 85 CYS A N 1
ATOM 602 C CA . CYS A 1 85 ? -20.5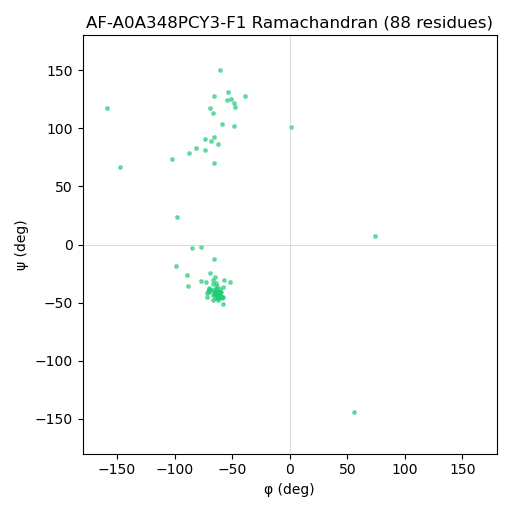34 -3.917 25.747 1.00 67.25 85 CYS A CA 1
ATOM 603 C C . CYS A 1 85 ? -19.903 -5.096 26.509 1.00 67.25 85 CYS A C 1
ATOM 605 O O . CYS A 1 85 ? -18.848 -5.576 26.111 1.00 67.25 85 CYS A O 1
ATOM 607 N N . THR A 1 86 ? -20.506 -5.538 27.617 1.00 71.94 86 THR A N 1
ATOM 608 C CA . THR A 1 86 ? -19.949 -6.608 28.468 1.00 71.94 86 THR A CA 1
ATOM 609 C C . THR A 1 86 ? -20.405 -8.008 28.049 1.00 71.94 86 THR A C 1
ATOM 611 O O . THR A 1 86 ? -19.689 -8.973 28.290 1.00 71.94 86 THR A O 1
ATOM 614 N N . SER A 1 87 ? -21.564 -8.154 27.399 1.00 65.88 87 SER A N 1
ATOM 615 C CA . SER A 1 87 ? -22.042 -9.467 26.936 1.00 65.88 87 SER A CA 1
ATOM 616 C C . SER A 1 87 ? -21.216 -10.063 25.790 1.00 65.88 87 SER A C 1
ATOM 618 O O . SER A 1 87 ? -21.209 -11.276 25.627 1.00 65.88 87 SER A O 1
ATOM 620 N N . ASP A 1 88 ? -20.527 -9.224 25.013 1.00 60.44 88 ASP A N 1
ATOM 621 C CA . ASP A 1 88 ? -19.766 -9.622 23.815 1.00 60.44 88 ASP A CA 1
ATOM 622 C C . ASP A 1 88 ? -18.333 -10.107 24.137 1.00 60.44 88 ASP A C 1
ATOM 624 O O . ASP A 1 88 ? -17.597 -10.519 23.247 1.00 60.44 88 ASP A O 1
ATOM 628 N N . SER A 1 89 ? -17.912 -10.062 25.411 1.00 51.28 89 SER A N 1
ATOM 629 C CA . SER A 1 89 ? -16.581 -10.499 25.865 1.00 51.28 89 SER A CA 1
ATOM 630 C C . SER A 1 89 ? -16.546 -11.921 26.455 1.00 51.28 89 SER A C 1
ATOM 632 O O . SER A 1 89 ? -15.663 -12.198 27.270 1.00 51.28 89 SER A O 1
ATOM 634 N N . SER A 1 90 ? -17.501 -12.794 26.097 1.00 44.62 90 SER A N 1
ATOM 635 C CA . SER A 1 90 ? -17.614 -14.183 26.600 1.00 44.62 90 SER A CA 1
ATOM 636 C C . SER A 1 90 ? -17.493 -15.209 25.482 1.00 44.62 90 SER A C 1
ATOM 638 O O . SER A 1 90 ? -18.137 -14.989 24.434 1.00 44.62 90 SER A O 1
#

pLDDT: mean 74.64, std 13.88, range [44.62, 97.5]